Protein AF-A0A933I0S3-F1 (afdb_monomer)

Mean predicted aligned error: 10.17 Å

Secondary structure (DSSP, 8-state):
--HHHHHHHHHHHHHHHHHHHHHHHHHHTHHHHHHHHTT--TT-BHHHHHHHHGGGEEEEEEEEETTEEEEEEEE---TTSSSPPEEEE-TTT-BEEEEEEETTEEEE-

Sequence (109 aa):
MRTGLKAAGLALALVLTALLVYSNWGMRGVSDVLSRCEKLSLGMNRAQVLAVMGDSARVEKTAILKGQKVGYMVFEVPFTVDPAPQVTFDDATGEAQYIVCSERHRLRK

Foldseek 3Di:
DPVVVVVVVVVVVVVVVVVVVVVVVLQPCLVVQLVLLLPDDWFDAPVRNCVSNPPQFDDWDWDQDPNDTKIKTFGDHPPVAPPGWMFIADPVRRTTAWTDSHPVDIDHD

Radius of gyration: 20.31 Å; Cα contacts (8 Å, |Δi|>4): 159; chains: 1; bounding box: 57×23×56 Å

Nearest PDB structures (foldseek):
  8h3f-assembly1_I  TM=5.422E-01  e=2.848E+00  Homo sapiens
  8e29-assembly1_A  TM=4.935E-01  e=2.363E+00  Homo sapiens
  6in9-assembly2_B  TM=5.241E-01  e=4.989E+00  Pseudomonas aeruginosa PAO1
  6in9-assembly1_A  TM=5.451E-01  e=6.013E+00  Pseudomonas aeruginosa PAO1
  7k7h-assembly1_B  TM=5.029E-01  e=8.209E+00  Salmonella enterica subsp. enterica serovar Typhi str. CT18

pLDDT: mean 78.72, std 12.4, range [46.53, 94.5]

Solvent-accessible surface area (backbone atoms only — not comparable to full-atom values): 6145 Å² total; per-residue (Å²): 142,70,66,67,66,55,55,54,51,52,52,52,50,52,53,53,51,52,51,52,53,55,53,53,59,61,54,64,56,42,62,56,53,42,58,33,46,70,71,59,58,77,65,37,36,63,68,56,52,42,67,58,50,43,90,46,62,42,65,81,46,75,46,73,58,94,88,39,68,29,44,32,40,34,36,77,60,58,85,90,48,73,56,57,29,32,39,30,31,39,72,88,78,46,20,28,42,34,39,35,41,35,85,90,43,68,50,75,118

Structure (mmCIF, N/CA/C/O backbone):
data_AF-A0A933I0S3-F1
#
_entry.id   AF-A0A933I0S3-F1
#
loop_
_atom_site.group_PDB
_atom_site.id
_atom_site.type_symbol
_atom_site.label_atom_id
_atom_site.label_alt_id
_atom_site.label_comp_id
_atom_site.label_asym_id
_atom_site.label_entity_id
_atom_site.label_seq_id
_atom_site.pdbx_PDB_ins_code
_atom_site.Cartn_x
_atom_site.Cartn_y
_atom_site.Cartn_z
_atom_site.occupancy
_atom_site.B_iso_or_equiv
_atom_site.auth_seq_id
_atom_site.auth_comp_id
_atom_site.auth_asym_id
_atom_site.auth_atom_id
_atom_site.pdbx_PDB_model_num
ATOM 1 N N . MET A 1 1 ? 45.030 8.612 -35.745 1.00 48.50 1 MET A N 1
ATOM 2 C CA . MET A 1 1 ? 44.180 8.889 -34.559 1.00 48.50 1 MET A CA 1
ATOM 3 C C . MET A 1 1 ? 42.671 8.899 -34.895 1.00 48.50 1 MET A C 1
ATOM 5 O O . MET A 1 1 ? 41.989 9.864 -34.589 1.00 48.50 1 MET A O 1
ATOM 9 N N . ARG A 1 2 ? 42.105 7.854 -35.528 1.00 51.03 2 ARG A N 1
ATOM 10 C CA . ARG A 1 2 ? 40.657 7.798 -35.888 1.00 51.03 2 ARG A CA 1
ATOM 11 C C . ARG A 1 2 ? 39.890 6.615 -35.277 1.00 51.03 2 ARG A C 1
ATOM 13 O O .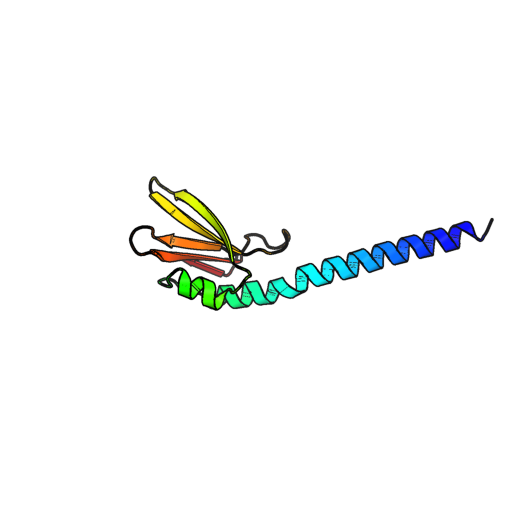 ARG A 1 2 ? 38.667 6.585 -35.337 1.00 51.03 2 ARG A O 1
ATOM 20 N N . THR A 1 3 ? 40.590 5.651 -34.686 1.00 51.75 3 THR A N 1
ATOM 21 C CA . THR A 1 3 ? 40.016 4.411 -34.137 1.00 51.75 3 THR A CA 1
ATOM 22 C C . THR A 1 3 ? 39.502 4.568 -32.702 1.00 51.75 3 THR A C 1
ATOM 24 O O . THR A 1 3 ? 38.459 4.010 -32.377 1.00 51.75 3 THR A O 1
ATOM 27 N N . GLY A 1 4 ? 40.148 5.397 -31.871 1.00 46.53 4 GLY A N 1
ATOM 28 C CA . GLY A 1 4 ? 39.728 5.631 -30.479 1.00 46.53 4 GLY A CA 1
ATOM 29 C C . GLY A 1 4 ? 38.376 6.342 -30.336 1.00 46.53 4 GLY A C 1
ATOM 30 O O . GLY A 1 4 ? 37.600 6.015 -29.443 1.00 46.53 4 GLY A O 1
ATOM 31 N N . LEU A 1 5 ? 38.042 7.247 -31.265 1.00 51.56 5 LEU A N 1
ATOM 32 C CA . LEU A 1 5 ? 36.775 7.990 -31.237 1.00 51.56 5 LEU A CA 1
ATOM 33 C C . LEU A 1 5 ? 35.558 7.089 -31.527 1.00 51.56 5 LEU A C 1
ATOM 35 O O . LEU A 1 5 ? 34.483 7.297 -30.975 1.00 51.56 5 LEU A O 1
ATOM 39 N N . LYS A 1 6 ? 35.735 6.055 -32.364 1.00 53.28 6 LYS A N 1
ATOM 40 C CA . LYS A 1 6 ? 34.672 5.092 -32.693 1.00 53.28 6 LYS A CA 1
ATOM 41 C C . LYS A 1 6 ? 34.406 4.114 -31.549 1.00 53.28 6 LYS A C 1
ATOM 43 O O . LYS A 1 6 ? 33.249 3.820 -31.275 1.00 53.28 6 LYS A O 1
ATOM 48 N N . ALA A 1 7 ? 35.454 3.650 -30.866 1.00 57.91 7 ALA A N 1
ATOM 49 C CA . ALA A 1 7 ? 35.326 2.741 -29.727 1.00 57.91 7 ALA A CA 1
ATOM 50 C C . ALA A 1 7 ? 34.661 3.420 -28.516 1.00 57.91 7 ALA A C 1
ATOM 52 O O . ALA A 1 7 ? 33.786 2.830 -27.887 1.00 57.91 7 ALA A O 1
ATOM 53 N N . ALA A 1 8 ? 35.009 4.683 -28.246 1.00 61.44 8 ALA A N 1
ATOM 54 C CA . ALA A 1 8 ? 34.380 5.470 -27.186 1.00 61.44 8 ALA A CA 1
ATOM 55 C C . ALA A 1 8 ? 32.883 5.717 -27.451 1.00 61.44 8 ALA A C 1
ATOM 57 O O . ALA A 1 8 ? 32.067 5.565 -26.545 1.00 61.44 8 ALA A O 1
ATOM 58 N N . GLY A 1 9 ? 32.504 6.023 -28.699 1.00 64.44 9 GLY A N 1
ATOM 59 C CA . GLY A 1 9 ? 31.096 6.191 -29.078 1.00 64.44 9 GLY A CA 1
ATOM 60 C C . GLY A 1 9 ? 30.273 4.904 -28.944 1.00 64.44 9 GLY A C 1
A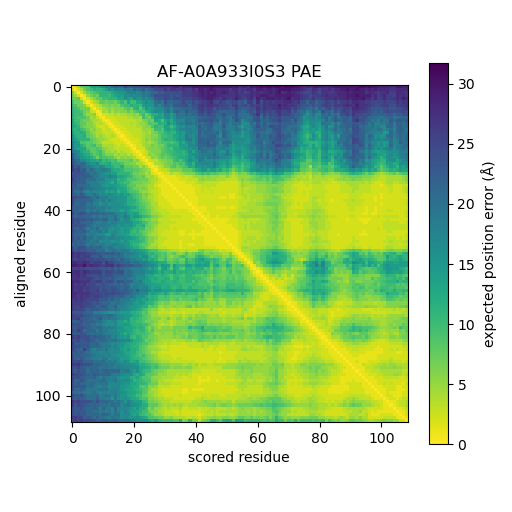TOM 61 O O . GLY A 1 9 ? 29.137 4.945 -28.479 1.00 64.44 9 GLY A O 1
ATOM 62 N N . LEU A 1 10 ? 30.859 3.754 -29.290 1.00 69.44 10 LEU A N 1
ATOM 63 C CA . LEU A 1 10 ? 30.195 2.448 -29.195 1.00 69.44 10 LEU A CA 1
ATOM 64 C C . LEU A 1 10 ? 30.000 1.999 -27.739 1.00 69.44 10 LEU A C 1
ATOM 66 O O . LEU A 1 10 ? 28.936 1.492 -27.389 1.00 69.44 10 LEU A O 1
ATOM 70 N N . ALA A 1 11 ? 30.993 2.238 -26.878 1.00 70.69 11 ALA A N 1
ATOM 71 C CA . ALA A 1 11 ? 30.888 1.960 -25.448 1.00 70.69 11 ALA A CA 1
ATOM 72 C C . ALA A 1 11 ? 29.826 2.843 -24.770 1.00 70.69 11 ALA A C 1
ATOM 74 O O . ALA A 1 11 ? 29.005 2.339 -24.004 1.00 70.69 11 ALA A O 1
ATOM 75 N N . LEU A 1 12 ? 29.784 4.140 -25.098 1.00 71.81 12 LEU A N 1
ATOM 76 C CA . LEU A 1 12 ? 28.781 5.061 -24.558 1.00 71.81 12 LEU A CA 1
ATOM 77 C C . LEU A 1 12 ? 27.358 4.674 -24.994 1.00 71.81 12 LEU A C 1
ATOM 79 O O . LEU A 1 12 ? 26.432 4.696 -24.184 1.00 71.81 12 LEU A O 1
ATOM 83 N N . ALA A 1 13 ? 27.190 4.265 -26.256 1.00 72.88 13 ALA A N 1
ATOM 84 C CA . ALA A 1 13 ? 25.909 3.793 -26.774 1.00 72.88 13 ALA A CA 1
ATOM 85 C C . ALA A 1 13 ? 25.431 2.527 -26.044 1.00 72.88 13 ALA A C 1
ATOM 87 O O . ALA A 1 13 ? 24.270 2.456 -25.645 1.00 72.88 13 ALA A O 1
ATOM 88 N N . LEU A 1 14 ? 26.315 1.554 -25.798 1.00 75.19 14 LEU A N 1
ATOM 89 C CA . LEU A 1 14 ? 25.967 0.334 -25.060 1.00 75.19 14 LEU A CA 1
ATOM 90 C C . LEU A 1 14 ? 25.534 0.628 -23.617 1.00 75.19 14 LEU A C 1
ATOM 92 O O . LEU A 1 14 ? 24.531 0.080 -23.163 1.00 75.19 14 LEU A O 1
ATOM 96 N N . VAL A 1 15 ? 26.229 1.533 -22.923 1.00 73.25 15 VAL A N 1
ATOM 97 C CA . VAL A 1 15 ? 25.870 1.947 -21.555 1.00 73.25 15 VAL A CA 1
ATOM 98 C C . VAL A 1 15 ? 24.507 2.644 -21.520 1.00 73.25 15 VAL A C 1
ATOM 100 O O . VAL A 1 15 ? 23.668 2.304 -20.686 1.00 73.25 15 VAL A O 1
ATOM 103 N N . LEU A 1 16 ? 24.240 3.565 -22.451 1.00 74.00 16 LEU A N 1
ATOM 104 C CA . LEU A 1 16 ? 22.939 4.236 -22.558 1.00 74.00 16 LEU A CA 1
ATOM 105 C C . LEU A 1 16 ? 21.807 3.250 -22.865 1.00 74.00 16 LEU A C 1
ATOM 107 O O . LEU A 1 16 ? 20.731 3.340 -22.278 1.00 74.00 16 LEU A O 1
ATOM 111 N N . THR A 1 17 ? 22.056 2.276 -23.740 1.00 70.56 17 THR A N 1
ATOM 112 C CA . THR A 1 17 ? 21.056 1.256 -24.085 1.00 70.56 17 THR A CA 1
ATOM 113 C C . THR A 1 17 ? 20.761 0.350 -22.887 1.00 70.56 17 THR A C 1
ATOM 115 O O . THR A 1 17 ? 19.599 0.073 -22.602 1.00 70.56 17 THR A O 1
ATOM 118 N N . ALA A 1 18 ? 21.787 -0.054 -22.130 1.00 68.69 18 ALA A N 1
ATOM 119 C CA . ALA A 1 18 ? 21.617 -0.833 -20.904 1.00 68.69 18 ALA A CA 1
ATOM 120 C C . ALA A 1 18 ? 20.830 -0.059 -19.827 1.00 68.69 18 ALA A C 1
ATOM 122 O O . ALA A 1 18 ? 19.922 -0.618 -19.214 1.00 68.69 18 ALA A O 1
ATOM 123 N N . LEU A 1 19 ? 21.111 1.237 -19.649 1.00 67.06 19 LEU A N 1
ATOM 124 C CA . LEU A 1 19 ? 20.361 2.121 -18.747 1.00 67.06 19 LEU A CA 1
ATOM 125 C C . LEU A 1 19 ? 18.892 2.269 -19.157 1.00 67.06 19 LEU A C 1
ATOM 127 O O . LEU A 1 19 ? 18.011 2.201 -18.300 1.00 67.06 19 LEU A O 1
ATOM 131 N N . LEU A 1 20 ? 18.611 2.431 -20.453 1.00 62.59 20 LEU A N 1
ATOM 132 C CA . LEU A 1 20 ? 17.243 2.502 -20.971 1.00 62.59 20 LEU A CA 1
ATOM 133 C C . LEU A 1 20 ? 16.481 1.196 -20.736 1.00 62.59 20 LEU A C 1
ATOM 135 O O . LEU A 1 20 ? 15.340 1.239 -20.284 1.00 62.59 20 LEU A O 1
ATOM 139 N N . VAL A 1 21 ? 17.106 0.040 -20.981 1.00 63.28 21 VAL A N 1
ATOM 140 C CA . VAL A 1 21 ? 16.490 -1.275 -20.737 1.00 63.28 21 VAL A CA 1
ATOM 141 C C . VAL A 1 21 ? 16.208 -1.481 -19.248 1.00 63.28 21 VAL A C 1
ATOM 143 O O . VAL A 1 21 ? 15.090 -1.855 -18.896 1.00 63.28 21 VAL A O 1
ATOM 146 N N . TYR A 1 22 ? 17.172 -1.173 -18.376 1.00 62.34 22 TYR A N 1
ATOM 147 C CA . TYR A 1 22 ? 17.012 -1.290 -16.925 1.00 62.34 22 TYR A CA 1
ATOM 148 C C . TYR A 1 22 ? 15.890 -0.382 -16.395 1.00 62.34 22 TYR A C 1
ATOM 150 O O . TYR A 1 22 ? 15.021 -0.824 -15.643 1.00 62.34 22 TYR A O 1
ATOM 158 N N . SER A 1 23 ? 15.844 0.867 -16.866 1.00 60.66 23 SER A N 1
ATOM 159 C CA . S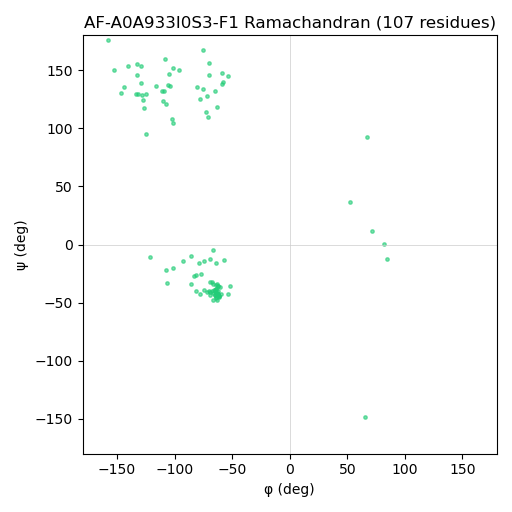ER A 1 23 ? 14.814 1.838 -16.475 1.00 60.66 23 SER A CA 1
ATOM 160 C C . SER A 1 23 ? 13.418 1.420 -16.951 1.00 60.66 23 SER A C 1
ATOM 162 O O . SER A 1 23 ? 12.444 1.544 -16.210 1.00 60.66 23 SER A O 1
ATOM 164 N N . ASN A 1 24 ? 13.309 0.860 -18.162 1.00 61.47 24 ASN A N 1
ATOM 165 C CA . ASN A 1 24 ? 12.027 0.395 -18.698 1.00 61.47 24 ASN A CA 1
ATOM 166 C C . ASN A 1 24 ? 11.471 -0.810 -17.928 1.00 61.47 24 ASN A C 1
ATOM 168 O O . ASN A 1 24 ? 10.257 -0.972 -17.827 1.00 61.47 24 ASN A O 1
ATOM 172 N N . TRP A 1 25 ? 12.339 -1.671 -17.393 1.00 60.97 25 TRP A N 1
ATOM 173 C CA . TRP A 1 25 ? 11.907 -2.836 -16.620 1.00 60.97 25 TRP A CA 1
ATOM 174 C C . TRP A 1 25 ? 11.359 -2.436 -15.249 1.00 60.97 25 TRP A C 1
ATOM 176 O O . TRP A 1 25 ? 10.304 -2.933 -14.864 1.00 60.97 25 TRP A O 1
ATOM 186 N N . GLY A 1 26 ? 12.000 -1.481 -14.565 1.00 60.97 26 GLY A N 1
ATOM 187 C CA . GLY A 1 26 ? 11.498 -0.949 -13.292 1.00 60.97 26 GLY A CA 1
ATOM 188 C C . GLY A 1 26 ? 10.142 -0.244 -13.419 1.00 60.97 26 GLY A C 1
ATOM 189 O O . GLY A 1 26 ? 9.309 -0.345 -12.525 1.00 60.97 26 GLY A O 1
ATOM 190 N N . MET A 1 27 ? 9.886 0.418 -14.553 1.00 64.81 27 MET A N 1
ATOM 191 C CA . MET A 1 27 ? 8.642 1.164 -14.794 1.00 64.81 27 MET A CA 1
ATOM 192 C C . MET A 1 27 ? 7.459 0.291 -15.241 1.00 64.81 27 MET A C 1
ATOM 194 O O . MET A 1 27 ? 6.311 0.659 -14.999 1.00 64.81 27 MET A O 1
ATOM 198 N N . ARG A 1 28 ? 7.700 -0.869 -15.870 1.00 65.88 28 ARG A N 1
ATOM 199 C CA . AR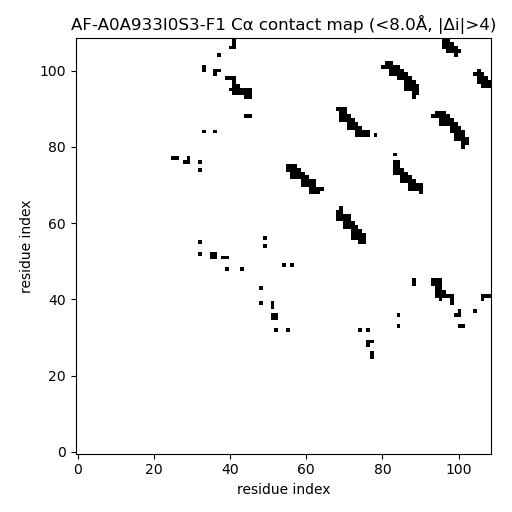G A 1 28 ? 6.623 -1.730 -16.402 1.00 65.88 28 ARG A CA 1
ATOM 200 C C . ARG A 1 28 ? 5.677 -2.268 -15.327 1.00 65.88 28 ARG A C 1
ATOM 202 O O . ARG A 1 28 ? 4.486 -2.359 -15.586 1.00 65.88 28 ARG A O 1
ATOM 209 N N . GLY A 1 29 ? 6.179 -2.578 -14.131 1.00 73.44 29 GLY A N 1
ATOM 210 C CA . GLY A 1 29 ? 5.348 -3.090 -13.032 1.00 73.44 29 GLY A CA 1
ATOM 211 C C . GLY A 1 29 ? 4.540 -2.016 -12.296 1.00 73.44 29 GLY A C 1
ATOM 212 O O . GLY A 1 29 ? 3.592 -2.339 -11.587 1.00 73.44 29 GLY A O 1
ATOM 213 N N . VAL A 1 30 ? 4.879 -0.735 -12.466 1.00 80.44 30 VAL A N 1
ATOM 214 C CA . VAL A 1 30 ? 4.292 0.363 -11.679 1.00 80.44 30 VAL A CA 1
ATOM 215 C C . VAL A 1 30 ? 2.815 0.546 -11.975 1.00 80.44 30 VAL A C 1
ATOM 217 O O . VAL A 1 30 ? 2.010 0.635 -11.052 1.00 80.44 30 VAL A O 1
ATOM 220 N N . SER A 1 31 ? 2.449 0.580 -13.258 1.00 82.88 31 SER A N 1
ATOM 221 C CA . SER A 1 31 ? 1.054 0.766 -13.665 1.00 82.88 31 SER A CA 1
ATOM 222 C C . SER A 1 31 ? 0.156 -0.350 -13.128 1.00 82.88 31 SER A C 1
ATOM 224 O O . SER A 1 31 ? -0.974 -0.081 -12.726 1.00 82.88 31 SER A O 1
ATOM 226 N N . ASP A 1 32 ? 0.663 -1.584 -13.075 1.00 86.56 32 ASP A N 1
ATOM 227 C CA . ASP A 1 32 ? -0.072 -2.725 -12.531 1.00 86.56 32 ASP A CA 1
ATOM 228 C C . ASP A 1 32 ? -0.246 -2.613 -11.015 1.00 86.56 32 ASP A C 1
ATOM 230 O O . ASP A 1 32 ? -1.343 -2.848 -10.509 1.00 86.56 32 ASP A O 1
ATOM 234 N N . VAL A 1 33 ? 0.801 -2.214 -10.282 1.00 87.19 33 VAL A N 1
ATOM 235 C CA . VAL A 1 33 ? 0.725 -1.995 -8.827 1.00 87.19 33 VAL A CA 1
ATOM 236 C C . VAL A 1 33 ? -0.273 -0.886 -8.496 1.00 87.19 33 VAL A C 1
ATOM 238 O O . VAL A 1 33 ? -1.119 -1.069 -7.621 1.00 87.19 33 VAL A O 1
ATOM 241 N N . LEU A 1 34 ? -0.229 0.237 -9.219 1.00 88.12 34 LEU A N 1
ATOM 242 C CA . LEU A 1 34 ? -1.169 1.345 -9.034 1.00 88.12 34 LEU A CA 1
ATOM 243 C C . LEU A 1 34 ? -2.606 0.926 -9.357 1.00 88.12 34 LEU A C 1
ATOM 245 O O . LEU A 1 34 ? -3.498 1.135 -8.539 1.00 88.12 34 LEU A O 1
ATOM 249 N N . SER A 1 35 ? -2.824 0.255 -10.491 1.00 89.88 35 SER A N 1
ATOM 250 C CA . SER A 1 35 ? -4.153 -0.225 -10.886 1.00 89.8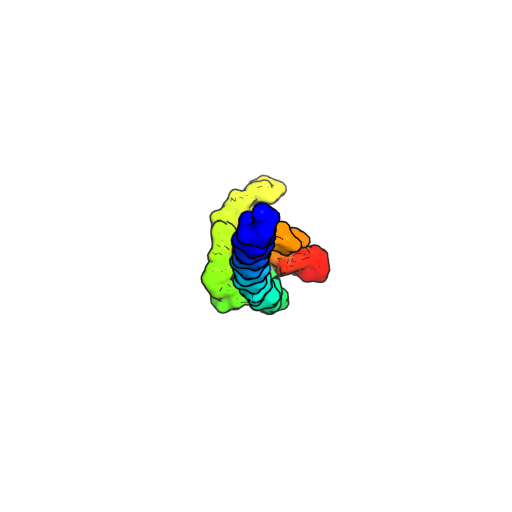8 35 SER A CA 1
ATOM 251 C C . SER A 1 35 ? -4.728 -1.249 -9.902 1.00 89.88 35 SER A C 1
ATOM 253 O O . SER A 1 35 ? -5.932 -1.264 -9.655 1.00 89.88 35 SER A O 1
ATOM 255 N N . ARG A 1 36 ? -3.892 -2.113 -9.310 1.00 90.94 36 ARG A N 1
ATOM 256 C CA . ARG A 1 36 ? -4.319 -3.022 -8.234 1.00 90.94 36 ARG A CA 1
ATOM 257 C C . ARG A 1 36 ? -4.644 -2.262 -6.954 1.00 90.94 36 ARG A C 1
ATOM 259 O O . ARG A 1 36 ? -5.656 -2.565 -6.331 1.00 90.94 36 ARG A O 1
ATOM 266 N N . CYS A 1 37 ? -3.842 -1.261 -6.597 1.00 91.12 37 CYS A N 1
ATOM 267 C CA . CYS A 1 37 ? -4.094 -0.436 -5.419 1.00 91.12 37 CYS A CA 1
ATOM 268 C C . CYS A 1 37 ? -5.447 0.279 -5.515 1.00 91.12 37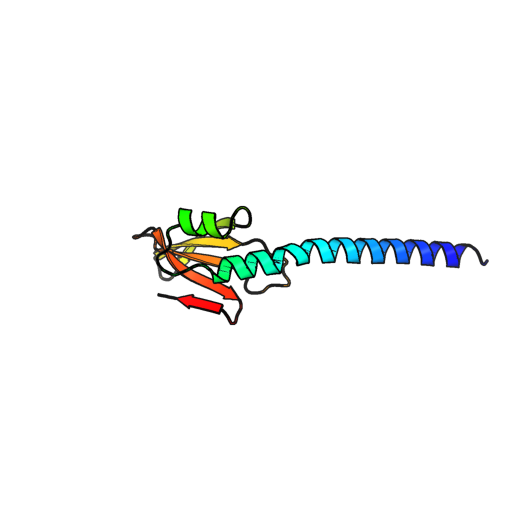 CYS A C 1
ATOM 270 O O . CYS A 1 37 ? -6.213 0.263 -4.557 1.00 91.12 37 CYS A O 1
ATOM 272 N N . GLU A 1 38 ? -5.791 0.826 -6.682 1.00 92.44 38 GLU A N 1
ATOM 273 C CA . GLU A 1 38 ? -7.077 1.502 -6.916 1.00 92.44 38 GLU A CA 1
ATOM 274 C C . GLU A 1 38 ? -8.300 0.573 -6.794 1.00 92.44 38 GLU A C 1
ATOM 276 O O . GLU A 1 38 ? -9.425 1.051 -6.661 1.00 92.44 38 GLU A O 1
ATOM 281 N N . LYS A 1 39 ? -8.107 -0.755 -6.814 1.00 93.12 39 LYS A N 1
ATOM 282 C CA . LYS A 1 39 ? -9.172 -1.748 -6.570 1.00 93.12 39 LYS A CA 1
ATOM 283 C C . LYS A 1 39 ? -9.382 -2.051 -5.088 1.00 93.12 39 LYS A C 1
ATOM 285 O O . LYS A 1 39 ? -10.327 -2.761 -4.743 1.00 93.12 39 LYS A O 1
ATOM 290 N N . LEU A 1 40 ? -8.496 -1.577 -4.215 1.00 93.06 40 LEU A N 1
ATOM 291 C CA . LEU A 1 40 ? -8.646 -1.750 -2.778 1.00 93.06 40 LEU A CA 1
ATOM 292 C C . LEU A 1 40 ? -9.799 -0.894 -2.254 1.00 93.06 40 LEU A C 1
ATOM 294 O O . LEU A 1 40 ? -10.196 0.110 -2.841 1.00 93.06 40 LEU A O 1
ATOM 298 N N . SER A 1 41 ? -10.359 -1.292 -1.119 1.00 94.50 41 SER A N 1
ATOM 299 C CA . SER A 1 41 ? -11.438 -0.555 -0.466 1.00 94.50 41 SER A CA 1
ATOM 300 C C . SER A 1 41 ? -11.256 -0.556 1.044 1.00 94.50 41 SER A C 1
ATOM 302 O O . SER A 1 41 ? -10.647 -1.463 1.617 1.00 94.50 41 SER A O 1
ATOM 304 N N . LEU A 1 42 ? -11.792 0.476 1.693 1.00 93.56 42 LEU A N 1
ATOM 305 C CA . LEU A 1 42 ? -11.851 0.543 3.152 1.00 93.56 42 LEU A CA 1
ATOM 306 C C . LEU A 1 42 ? -12.629 -0.661 3.700 1.00 93.56 42 LEU A C 1
ATOM 308 O O . LEU A 1 42 ? -13.547 -1.157 3.049 1.00 93.56 42 LEU A O 1
ATOM 312 N N . GLY A 1 43 ? -12.262 -1.134 4.889 1.00 92.56 43 GLY A N 1
ATOM 313 C CA . GLY A 1 43 ? -12.868 -2.328 5.489 1.00 92.56 43 GLY A CA 1
ATOM 314 C C . GLY A 1 43 ? -12.243 -3.652 5.033 1.00 92.56 43 GLY A C 1
ATOM 315 O O . GLY A 1 43 ? -12.487 -4.680 5.654 1.00 92.56 43 GLY A O 1
ATOM 316 N N . MET A 1 44 ? -11.405 -3.659 3.987 1.00 94.38 44 MET A N 1
ATOM 317 C CA . MET A 1 44 ? -10.698 -4.878 3.588 1.00 94.38 44 MET A CA 1
A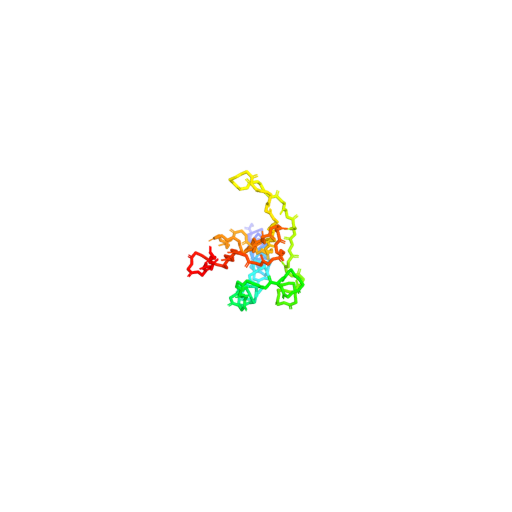TOM 318 C C . MET A 1 44 ? -9.713 -5.317 4.671 1.00 94.38 44 MET A C 1
ATOM 320 O O . MET A 1 44 ? -8.901 -4.522 5.142 1.00 94.38 44 MET A O 1
ATOM 324 N N . ASN A 1 45 ? -9.729 -6.595 5.031 1.00 92.19 45 ASN A N 1
ATOM 325 C CA . ASN A 1 45 ? -8.718 -7.151 5.922 1.00 92.19 45 ASN A CA 1
ATOM 326 C C . ASN A 1 45 ? -7.387 -7.362 5.183 1.00 92.19 45 ASN A C 1
ATOM 328 O O . ASN A 1 45 ? -7.299 -7.335 3.952 1.00 92.19 45 ASN A O 1
ATOM 332 N N . ARG A 1 46 ? -6.324 -7.618 5.943 1.00 88.44 46 ARG A N 1
ATOM 333 C CA . ARG A 1 46 ? -4.979 -7.824 5.395 1.00 88.44 46 ARG A CA 1
ATOM 334 C C . ARG A 1 46 ? -4.904 -8.904 4.313 1.00 88.44 46 ARG A C 1
ATOM 336 O O . ARG A 1 46 ? -4.237 -8.695 3.305 1.00 88.44 46 ARG A O 1
ATOM 343 N N . ALA A 1 47 ? -5.581 -10.037 4.498 1.00 89.50 47 ALA A N 1
ATOM 344 C CA . ALA A 1 47 ? -5.555 -11.132 3.529 1.00 89.50 47 ALA A CA 1
ATOM 345 C C . ALA A 1 47 ? -6.195 -10.723 2.193 1.00 89.50 47 ALA A C 1
ATOM 347 O O . ALA A 1 47 ? -5.665 -11.047 1.134 1.00 89.50 47 ALA A O 1
ATOM 348 N N . GLN A 1 48 ? -7.285 -9.954 2.233 1.00 93.31 48 GLN A N 1
ATOM 349 C CA . GLN A 1 48 ? -7.926 -9.401 1.038 1.00 93.31 48 GLN A CA 1
ATOM 350 C C . GLN A 1 48 ? -7.018 -8.396 0.323 1.00 93.31 48 GLN A C 1
ATOM 352 O O . GLN A 1 48 ? -6.868 -8.469 -0.894 1.00 93.31 48 GLN A O 1
ATOM 357 N N . VAL A 1 49 ? -6.359 -7.501 1.068 1.00 91.56 49 VAL A N 1
ATOM 358 C CA . VAL A 1 49 ? -5.408 -6.544 0.481 1.00 91.56 49 VAL A CA 1
ATOM 359 C C . VAL A 1 49 ? -4.247 -7.277 -0.197 1.00 91.56 49 VAL A C 1
ATOM 361 O O . VAL A 1 49 ? -3.888 -6.946 -1.326 1.00 91.56 49 VAL A O 1
ATOM 364 N N . LEU A 1 50 ? -3.692 -8.306 0.449 1.00 89.62 50 LEU A N 1
ATOM 365 C CA . LEU A 1 50 ? -2.636 -9.140 -0.132 1.00 89.62 50 LEU A CA 1
ATOM 366 C C . LEU A 1 50 ? -3.114 -9.906 -1.370 1.00 89.62 50 LEU A C 1
ATOM 368 O O . LEU A 1 50 ? -2.371 -9.995 -2.341 1.00 89.62 50 LEU A O 1
ATOM 372 N N . ALA A 1 51 ? -4.351 -10.406 -1.384 1.00 91.06 51 ALA A N 1
ATOM 373 C CA . ALA A 1 51 ? -4.910 -11.092 -2.548 1.00 91.06 51 ALA A CA 1
ATOM 374 C C . ALA A 1 51 ? -5.045 -10.168 -3.772 1.00 91.06 51 ALA A C 1
ATOM 376 O O . ALA A 1 51 ? -4.841 -10.609 -4.901 1.00 91.06 51 ALA A O 1
ATOM 377 N N . VAL A 1 52 ? -5.360 -8.885 -3.562 1.00 91.12 52 VAL A N 1
ATOM 378 C CA . VAL A 1 52 ? -5.467 -7.892 -4.646 1.00 91.12 52 VAL A CA 1
ATOM 379 C C . VAL A 1 52 ? -4.090 -7.424 -5.116 1.00 91.12 52 VAL A C 1
ATOM 381 O O . VAL A 1 52 ? -3.852 -7.296 -6.318 1.00 91.12 52 VAL A O 1
ATOM 384 N N . MET A 1 53 ? -3.177 -7.165 -4.181 1.00 88.06 53 MET A N 1
ATOM 385 C CA . MET A 1 53 ? -1.866 -6.587 -4.490 1.00 88.06 53 MET A CA 1
ATOM 386 C C . MET A 1 53 ? -0.846 -7.637 -4.945 1.00 88.06 53 MET A C 1
ATOM 388 O O . MET A 1 53 ? 0.032 -7.331 -5.755 1.00 88.06 53 MET A O 1
ATOM 392 N N . GLY A 1 54 ? -0.997 -8.887 -4.506 1.00 83.25 54 GLY A N 1
ATOM 393 C CA . GLY A 1 54 ? -0.067 -9.981 -4.768 1.00 83.25 54 GLY A CA 1
ATOM 394 C C . GLY A 1 54 ? 1.301 -9.749 -4.121 1.00 83.25 54 GLY A C 1
ATOM 395 O O . GLY A 1 54 ? 1.419 -9.080 -3.093 1.00 83.25 54 GLY A O 1
ATOM 396 N N . ASP A 1 55 ? 2.351 -10.252 -4.770 1.00 72.69 55 ASP A N 1
ATOM 397 C CA . ASP A 1 55 ? 3.740 -10.213 -4.277 1.00 72.69 55 ASP A CA 1
ATOM 398 C C . ASP A 1 55 ? 4.353 -8.800 -4.198 1.00 72.69 55 ASP A C 1
ATOM 4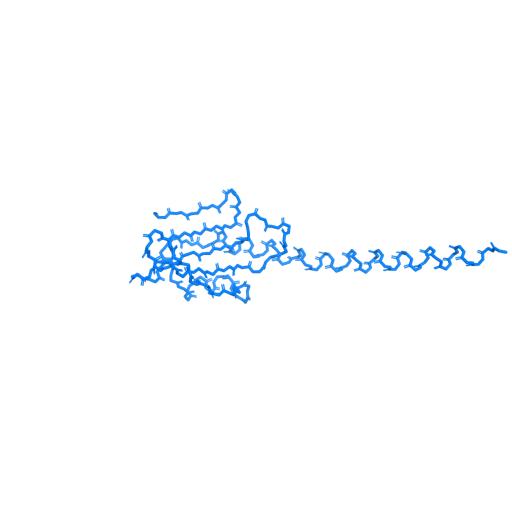00 O O . ASP A 1 55 ? 5.477 -8.619 -3.725 1.00 72.69 55 ASP A O 1
ATOM 404 N N . SER A 1 56 ? 3.628 -7.781 -4.669 1.00 68.06 56 SER A N 1
ATOM 405 C CA . SER A 1 56 ? 4.036 -6.374 -4.607 1.00 68.06 56 SER A CA 1
ATOM 406 C C . SER A 1 56 ? 3.919 -5.777 -3.202 1.00 68.06 56 SER A C 1
ATOM 408 O O . SER A 1 56 ? 4.459 -4.698 -2.950 1.00 68.06 56 SER A O 1
ATOM 410 N N . ALA A 1 57 ? 3.213 -6.450 -2.287 1.00 66.81 57 ALA A N 1
ATOM 411 C CA . ALA A 1 57 ? 3.129 -6.061 -0.885 1.00 66.81 57 ALA A CA 1
ATOM 412 C C . ALA A 1 57 ? 4.469 -6.312 -0.195 1.00 66.81 57 ALA A C 1
ATOM 414 O O . ALA A 1 57 ? 4.868 -7.457 0.020 1.00 66.81 57 ALA A O 1
ATOM 415 N N . ARG A 1 58 ? 5.181 -5.241 0.156 1.00 66.44 58 ARG A N 1
ATOM 416 C CA . ARG A 1 58 ? 6.505 -5.336 0.770 1.00 66.44 58 ARG A CA 1
ATOM 417 C C . ARG A 1 58 ? 6.543 -4.479 2.021 1.00 66.44 58 ARG A C 1
ATOM 419 O O . ARG A 1 58 ? 6.108 -3.342 2.024 1.00 66.44 58 ARG A O 1
ATOM 426 N N . VAL A 1 59 ? 7.163 -4.996 3.076 1.00 63.09 59 VAL A N 1
ATOM 427 C CA . VAL A 1 59 ? 7.425 -4.234 4.302 1.00 63.09 59 VAL A CA 1
ATOM 428 C C . VAL A 1 59 ? 6.135 -3.880 5.051 1.00 63.09 59 VAL A C 1
ATOM 430 O O . VAL A 1 59 ? 5.505 -2.841 4.863 1.00 63.09 59 VAL A O 1
ATOM 433 N N . GLU A 1 60 ? 5.781 -4.767 5.973 1.00 69.75 60 GLU A N 1
ATOM 434 C CA . GLU A 1 60 ? 4.886 -4.439 7.069 1.00 69.75 60 GLU A CA 1
ATOM 435 C C . GLU A 1 60 ? 5.670 -3.670 8.132 1.00 69.75 60 GLU A C 1
ATOM 437 O O . GLU A 1 60 ? 6.702 -4.129 8.625 1.00 69.75 60 GLU A O 1
ATOM 442 N N . LYS A 1 61 ? 5.182 -2.490 8.492 1.00 70.62 61 LYS A N 1
ATOM 443 C CA . LYS A 1 61 ? 5.737 -1.695 9.582 1.00 70.62 61 LYS A CA 1
ATOM 444 C C . LYS A 1 61 ? 4.622 -1.287 10.523 1.00 70.62 61 LYS A C 1
ATOM 446 O O . LYS A 1 61 ? 3.465 -1.148 10.138 1.00 70.62 61 LYS A O 1
ATOM 451 N N . THR A 1 62 ? 4.993 -1.060 11.772 1.00 75.50 62 THR A N 1
ATOM 452 C CA . THR A 1 62 ? 4.093 -0.510 12.781 1.00 75.50 62 THR A CA 1
ATOM 453 C C . THR A 1 62 ? 4.539 0.909 13.100 1.00 75.50 62 THR A C 1
ATOM 455 O O . THR A 1 62 ? 5.696 1.108 13.468 1.00 75.50 62 THR A O 1
ATOM 458 N N . ALA A 1 63 ? 3.656 1.892 12.949 1.00 72.94 63 ALA A N 1
ATOM 459 C CA . ALA A 1 63 ? 3.884 3.268 13.395 1.00 72.94 63 ALA A CA 1
ATOM 460 C C . ALA A 1 63 ? 3.009 3.572 14.610 1.00 72.94 63 ALA A C 1
ATOM 462 O O . ALA A 1 63 ? 2.010 2.900 14.842 1.00 72.94 63 ALA A O 1
ATOM 463 N N . ILE A 1 64 ? 3.376 4.596 15.378 1.00 75.19 64 ILE A N 1
ATOM 464 C CA . ILE A 1 64 ? 2.504 5.152 16.412 1.00 75.19 64 ILE A CA 1
ATOM 465 C C . ILE A 1 64 ? 1.911 6.444 15.851 1.00 75.19 64 ILE A C 1
ATOM 467 O O . ILE A 1 64 ? 2.616 7.441 15.707 1.00 75.19 64 ILE A O 1
ATOM 471 N N . LEU A 1 65 ? 0.622 6.429 15.519 1.00 70.62 65 LEU A N 1
ATOM 472 C CA . LEU A 1 65 ? -0.124 7.613 15.099 1.00 70.62 65 LEU A CA 1
ATOM 473 C C . LEU A 1 65 ? -1.066 8.022 16.228 1.00 70.62 65 LEU A C 1
ATOM 475 O O . LEU A 1 65 ? -1.917 7.244 16.643 1.00 70.62 65 LEU A O 1
ATOM 479 N N . LYS A 1 66 ? -0.913 9.252 16.736 1.00 75.56 66 LYS A N 1
ATOM 480 C CA . LYS A 1 66 ? -1.754 9.806 17.818 1.00 75.56 66 LYS A CA 1
ATOM 481 C C . LYS A 1 66 ? -1.852 8.897 19.061 1.00 75.56 66 LYS A C 1
ATOM 483 O O . LYS A 1 66 ? -2.904 8.800 19.681 1.00 75.56 66 LYS A O 1
ATOM 488 N N . GLY A 1 67 ? -0.756 8.223 19.414 1.00 75.75 67 GLY A N 1
ATOM 489 C CA . GLY A 1 67 ? -0.700 7.310 20.563 1.00 75.75 67 GLY A CA 1
ATOM 490 C C . GLY A 1 67 ? -1.253 5.904 20.303 1.00 75.75 67 GLY A C 1
ATOM 491 O O . GLY A 1 67 ? -1.198 5.073 21.202 1.00 75.75 67 GLY A O 1
ATOM 492 N N . GLN A 1 68 ? -1.731 5.611 19.092 1.00 74.25 68 GLN A N 1
ATOM 493 C CA . GLN A 1 68 ? -2.189 4.280 18.695 1.00 74.25 68 GLN A CA 1
ATOM 494 C C . GLN A 1 68 ? -1.174 3.610 17.773 1.00 74.25 68 GLN A C 1
ATOM 496 O O . GLN A 1 68 ? -0.634 4.242 16.861 1.00 74.25 68 GLN A O 1
ATOM 501 N N . LYS A 1 69 ? -0.916 2.320 18.007 1.00 71.12 69 LYS A N 1
ATOM 502 C CA . LYS A 1 69 ? -0.120 1.497 17.099 1.00 71.12 69 LYS A CA 1
ATOM 503 C C . LYS A 1 69 ? -0.956 1.233 15.849 1.00 71.12 69 LYS A C 1
ATOM 505 O O . LYS A 1 69 ? -2.092 0.799 15.949 1.00 71.12 69 LYS A O 1
ATOM 510 N N . VAL A 1 70 ? -0.398 1.516 14.682 1.00 76.44 70 VAL A N 1
ATOM 511 C CA . VAL A 1 70 ? -1.032 1.264 13.389 1.00 76.44 70 VAL A CA 1
ATOM 512 C C . VAL A 1 70 ? -0.112 0.407 12.539 1.00 76.44 70 VAL A C 1
ATOM 514 O O . VAL A 1 70 ? 1.076 0.708 12.388 1.00 76.44 70 VAL A O 1
ATOM 517 N N . GLY A 1 71 ? -0.649 -0.676 11.988 1.00 82.44 71 GLY A N 1
ATOM 518 C CA . GLY A 1 71 ? 0.041 -1.464 10.974 1.00 82.44 71 GLY A CA 1
ATOM 519 C C . GLY A 1 71 ? -0.103 -0.792 9.615 1.00 82.44 71 GLY A C 1
ATOM 520 O O . GLY A 1 71 ? -1.197 -0.364 9.254 1.00 82.44 71 GLY A O 1
ATOM 521 N N . TYR A 1 72 ? 0.973 -0.698 8.844 1.00 84.94 72 TYR A N 1
ATOM 522 C CA . TYR A 1 72 ? 0.897 -0.295 7.447 1.00 84.94 72 TYR A CA 1
ATOM 523 C C . TYR A 1 72 ? 1.713 -1.224 6.556 1.00 84.94 72 TYR A C 1
ATOM 525 O O . TYR A 1 72 ? 2.759 -1.738 6.955 1.00 84.94 72 TYR A O 1
ATOM 533 N N . MET A 1 73 ? 1.209 -1.431 5.345 1.00 88.31 73 MET A N 1
ATOM 534 C CA . MET A 1 73 ? 1.909 -2.090 4.250 1.00 88.31 73 MET A CA 1
ATOM 535 C C . MET A 1 73 ? 2.247 -1.040 3.205 1.00 88.31 73 MET A C 1
ATOM 537 O O . MET A 1 73 ? 1.379 -0.253 2.827 1.00 88.31 73 MET A 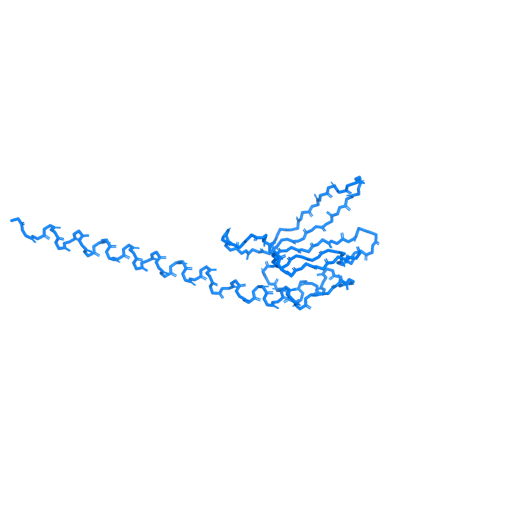O 1
ATOM 541 N N . VAL A 1 74 ? 3.494 -1.036 2.750 1.00 87.31 74 VAL A N 1
ATOM 542 C CA . VAL A 1 74 ? 3.933 -0.236 1.604 1.00 87.31 74 VAL A CA 1
ATOM 543 C C . VAL A 1 74 ? 4.020 -1.166 0.391 1.00 87.31 74 VAL A C 1
ATOM 545 O O . VAL A 1 74 ? 4.200 -2.373 0.526 1.00 87.31 74 VAL A O 1
ATOM 548 N N . PHE A 1 75 ? 3.838 -0.649 -0.813 1.00 85.69 75 PHE A N 1
ATOM 549 C CA . PHE A 1 75 ? 4.018 -1.437 -2.029 1.00 85.69 75 PHE A CA 1
ATOM 550 C C . PHE A 1 75 ? 5.248 -0.936 -2.765 1.00 85.69 75 PHE A C 1
ATOM 552 O O . PHE A 1 75 ? 5.453 0.269 -2.912 1.00 85.69 75 PHE A O 1
ATOM 559 N N . GLU A 1 76 ? 6.102 -1.871 -3.175 1.00 78.69 76 GLU A N 1
ATOM 560 C CA . GLU A 1 76 ? 7.386 -1.533 -3.778 1.00 78.69 76 GLU A CA 1
ATOM 561 C C . GLU A 1 76 ? 7.168 -0.979 -5.187 1.00 78.69 76 GLU A C 1
ATOM 563 O O . GLU A 1 76 ? 6.715 -1.672 -6.098 1.00 78.69 76 GLU A O 1
ATOM 568 N N . VAL A 1 77 ? 7.489 0.299 -5.345 1.00 79.75 77 VAL A N 1
ATOM 569 C CA . VAL A 1 77 ? 7.483 1.029 -6.610 1.00 79.75 77 VAL A CA 1
ATOM 570 C C . VAL A 1 77 ? 8.800 1.805 -6.725 1.00 79.75 77 VAL A C 1
ATOM 572 O O . VAL A 1 77 ? 9.417 2.115 -5.701 1.00 79.75 77 VAL A O 1
ATOM 575 N N . PRO A 1 78 ? 9.270 2.130 -7.941 1.00 75.19 78 PRO A N 1
ATOM 576 C CA . PRO A 1 78 ? 10.399 3.030 -8.129 1.00 75.19 78 PRO A CA 1
ATOM 577 C C . PRO A 1 78 ? 10.169 4.357 -7.398 1.00 75.19 78 PRO A C 1
ATOM 579 O O . PRO A 1 78 ? 9.053 4.872 -7.377 1.00 75.19 78 PRO A O 1
ATOM 582 N N . PHE A 1 79 ? 11.244 4.948 -6.868 1.00 71.75 79 PHE A N 1
ATOM 583 C CA . PHE A 1 79 ? 11.223 6.204 -6.098 1.00 71.75 79 PHE A CA 1
ATOM 584 C C . PHE A 1 79 ? 10.613 7.405 -6.845 1.00 71.75 79 PHE A C 1
ATOM 586 O O . PHE A 1 79 ? 10.333 8.432 -6.239 1.00 71.75 79 PHE A O 1
ATOM 593 N N . THR A 1 80 ? 10.425 7.297 -8.162 1.00 71.25 80 THR A N 1
ATOM 594 C CA . THR A 1 80 ? 9.727 8.288 -8.989 1.00 71.25 80 THR A CA 1
ATOM 595 C C . THR A 1 80 ? 8.222 8.351 -8.712 1.00 71.25 80 THR A C 1
ATOM 597 O O . THR A 1 80 ? 7.562 9.265 -9.198 1.00 71.25 80 THR A O 1
ATOM 600 N N . VAL A 1 81 ? 7.665 7.379 -7.983 1.00 75.50 81 VAL A N 1
ATOM 601 C CA . VAL A 1 81 ? 6.267 7.348 -7.542 1.00 75.50 81 VAL A CA 1
ATOM 602 C C . VAL A 1 81 ? 6.209 7.780 -6.079 1.00 75.50 81 VAL A C 1
ATOM 604 O O . VAL A 1 81 ? 6.562 7.013 -5.185 1.00 75.50 81 VAL A O 1
ATOM 607 N N . ASP A 1 82 ? 5.759 9.013 -5.854 1.00 77.00 82 ASP A N 1
ATOM 608 C CA . ASP A 1 82 ? 5.590 9.615 -4.531 1.00 77.00 82 ASP A CA 1
ATOM 609 C C . ASP A 1 82 ? 4.156 10.173 -4.404 1.00 77.00 82 ASP A C 1
ATOM 611 O O . ASP A 1 82 ? 3.728 10.938 -5.278 1.00 77.00 82 ASP A O 1
ATOM 615 N N . PRO A 1 83 ? 3.373 9.772 -3.384 1.00 80.38 83 PRO A N 1
ATOM 616 C CA . PRO A 1 83 ? 3.691 8.775 -2.366 1.00 80.38 83 PRO A CA 1
ATOM 617 C C . PRO A 1 83 ? 3.736 7.364 -2.949 1.00 80.38 83 PRO A C 1
ATOM 619 O O . PRO A 1 83 ? 2.946 7.012 -3.829 1.00 80.38 83 PRO A O 1
ATOM 622 N N . ALA A 1 84 ? 4.630 6.535 -2.408 1.00 86.81 84 ALA A N 1
ATOM 623 C CA . ALA A 1 84 ? 4.575 5.101 -2.654 1.00 86.81 84 ALA A CA 1
ATOM 624 C C . ALA A 1 84 ? 3.205 4.567 -2.198 1.00 86.81 84 ALA A C 1
ATOM 626 O O . ALA A 1 84 ? 2.714 4.990 -1.142 1.00 86.81 84 ALA A O 1
ATOM 627 N N . PRO A 1 85 ? 2.576 3.643 -2.947 1.00 88.88 85 PRO A N 1
ATOM 628 C CA . PRO A 1 85 ? 1.293 3.112 -2.542 1.00 88.88 85 PRO A CA 1
ATOM 629 C C . PRO A 1 85 ? 1.402 2.467 -1.162 1.00 88.88 85 PRO A C 1
ATOM 631 O O . PRO A 1 85 ? 2.371 1.766 -0.863 1.00 88.88 85 PRO A O 1
ATOM 634 N N . GLN A 1 86 ? 0.410 2.697 -0.313 1.00 91.94 86 GLN A N 1
ATOM 635 C CA . GLN A 1 86 ? 0.401 2.194 1.052 1.00 91.94 86 GLN A CA 1
ATOM 636 C C . GLN A 1 86 ? -1.017 2.000 1.582 1.00 91.94 86 GLN A C 1
ATOM 638 O O . GLN A 1 86 ? -1.945 2.726 1.227 1.00 91.94 86 GLN A O 1
ATOM 643 N N . VAL A 1 87 ? -1.168 1.038 2.487 1.00 92.00 87 VAL A N 1
ATOM 644 C CA . VAL A 1 87 ? -2.418 0.748 3.195 1.00 92.00 87 VAL A CA 1
ATOM 645 C C . VAL A 1 87 ? -2.133 0.718 4.688 1.00 92.00 87 VAL A C 1
ATOM 647 O O . VAL A 1 87 ? -1.223 0.020 5.127 1.00 92.00 87 VAL A O 1
ATOM 650 N N . THR A 1 88 ? -2.911 1.455 5.472 1.00 91.94 88 THR A N 1
ATOM 651 C CA . THR A 1 88 ? -2.901 1.420 6.936 1.00 91.94 88 THR A CA 1
ATOM 652 C C . THR A 1 88 ? -4.112 0.649 7.443 1.00 91.94 88 THR A C 1
ATOM 654 O O . THR A 1 88 ? -5.236 0.860 6.982 1.00 91.94 88 THR A O 1
ATOM 657 N N . PHE A 1 89 ? -3.874 -0.201 8.433 1.00 89.06 89 PHE A N 1
ATOM 658 C CA . PHE A 1 89 ? -4.870 -1.028 9.092 1.00 89.06 89 PHE A CA 1
ATOM 659 C C . PHE A 1 89 ? -5.207 -0.471 10.476 1.00 89.06 89 PHE A C 1
ATOM 661 O O . PHE A 1 89 ? -4.362 0.141 11.138 1.00 89.06 89 PHE A O 1
ATOM 668 N N . ASP A 1 90 ? -6.456 -0.649 10.881 1.00 86.19 90 ASP A N 1
ATOM 669 C CA . ASP A 1 90 ? -6.917 -0.457 12.251 1.00 86.19 90 ASP A CA 1
ATOM 670 C C . ASP A 1 90 ? -6.459 -1.645 13.114 1.00 86.19 90 ASP A C 1
ATOM 672 O O . ASP A 1 90 ? -6.562 -2.796 12.691 1.00 86.19 90 ASP A O 1
ATOM 676 N N . ASP A 1 91 ? -5.910 -1.379 14.300 1.00 82.69 91 ASP A N 1
ATOM 677 C CA . ASP A 1 91 ? -5.352 -2.420 15.180 1.00 82.69 91 ASP A CA 1
ATOM 678 C C . ASP A 1 91 ? -6.444 -3.201 15.931 1.00 82.69 91 ASP A C 1
ATOM 680 O O . ASP A 1 91 ? -6.245 -4.360 16.287 1.00 82.69 91 ASP A O 1
ATOM 684 N N . ALA A 1 92 ? -7.615 -2.591 16.144 1.00 84.75 92 ALA A N 1
ATOM 685 C CA . ALA A 1 92 ? -8.737 -3.222 16.827 1.00 84.75 92 ALA A CA 1
ATOM 686 C C . ALA A 1 92 ? -9.543 -4.129 15.886 1.00 84.75 92 ALA A C 1
ATOM 688 O O . ALA A 1 92 ? -9.963 -5.210 16.299 1.00 84.75 92 ALA A O 1
ATOM 689 N N . THR A 1 93 ? -9.764 -3.713 14.634 1.00 86.31 93 THR A N 1
ATOM 690 C CA . THR A 1 93 ? -10.562 -4.482 13.661 1.00 86.31 93 THR A CA 1
ATOM 691 C C . THR A 1 93 ? -9.722 -5.266 12.653 1.00 86.31 93 THR A C 1
ATOM 693 O O . THR A 1 93 ? -10.223 -6.209 12.043 1.00 86.31 93 THR A O 1
ATOM 696 N N . GLY A 1 94 ? -8.451 -4.905 12.455 1.00 87.06 94 GLY A N 1
ATOM 697 C CA . GLY A 1 94 ? -7.592 -5.487 11.418 1.00 87.06 94 GLY A CA 1
ATOM 698 C C . GLY A 1 94 ? -7.965 -5.068 9.989 1.00 87.06 94 GLY A C 1
ATOM 699 O O . GLY A 1 94 ? -7.473 -5.660 9.022 1.00 87.06 94 GLY A O 1
ATOM 700 N N . GLU A 1 95 ? -8.839 -4.070 9.839 1.00 91.81 95 GLU A N 1
ATOM 701 C CA . GLU A 1 95 ? -9.360 -3.602 8.555 1.00 91.81 95 GLU A CA 1
ATOM 702 C C . GLU A 1 95 ? -8.584 -2.397 8.014 1.00 91.81 95 GLU A C 1
ATOM 704 O O . GLU A 1 95 ? -8.083 -1.560 8.764 1.00 91.81 95 GLU A O 1
ATOM 709 N N . ALA A 1 96 ? -8.527 -2.261 6.690 1.00 91.31 96 ALA A N 1
ATOM 710 C CA . ALA A 1 96 ? -7.968 -1.098 6.019 1.00 91.31 96 ALA A CA 1
ATOM 711 C C . ALA A 1 96 ? -8.777 0.166 6.361 1.00 91.31 96 ALA A C 1
ATOM 713 O O . ALA A 1 96 ? -9.959 0.278 6.024 1.00 91.31 96 ALA A O 1
ATOM 714 N N . GLN A 1 97 ? -8.118 1.134 6.999 1.00 92.81 97 GLN A N 1
ATOM 715 C CA . GLN A 1 97 ? -8.698 2.426 7.395 1.00 92.81 97 GLN A CA 1
ATOM 716 C C . GLN A 1 97 ? -8.192 3.598 6.547 1.00 92.81 97 GLN A C 1
ATOM 718 O O . GLN A 1 97 ? -8.839 4.644 6.463 1.00 92.81 97 GLN A O 1
ATOM 723 N N . TYR A 1 98 ? -7.030 3.432 5.916 1.00 92.19 98 TYR A N 1
ATOM 724 C CA . TYR A 1 98 ? -6.429 4.447 5.066 1.00 92.19 98 TYR A CA 1
ATOM 725 C C . TYR A 1 98 ? -5.681 3.784 3.916 1.00 92.19 98 TYR A C 1
ATOM 727 O O . TYR A 1 98 ? -4.893 2.869 4.136 1.00 92.19 98 TYR A O 1
ATOM 735 N N . ILE A 1 99 ? -5.938 4.229 2.691 1.00 93.31 99 ILE A N 1
ATOM 736 C CA . ILE A 1 99 ? -5.333 3.692 1.471 1.00 93.31 99 ILE A CA 1
ATOM 737 C C . ILE A 1 99 ? -4.828 4.877 0.659 1.00 93.31 99 ILE A C 1
ATOM 739 O O . ILE A 1 99 ? -5.563 5.834 0.427 1.00 93.31 99 ILE A O 1
ATOM 743 N N . VAL A 1 100 ? -3.577 4.820 0.224 1.00 93.69 100 VAL A N 1
ATOM 744 C CA . VAL A 1 100 ? -2.956 5.818 -0.644 1.00 93.69 100 VAL A CA 1
ATOM 745 C C . VAL A 1 100 ? -2.389 5.075 -1.834 1.00 93.69 100 VAL A C 1
ATOM 747 O O . VAL A 1 100 ? -1.512 4.239 -1.659 1.00 93.69 100 VAL A O 1
ATOM 750 N N . CYS A 1 101 ? -2.881 5.371 -3.030 1.00 90.62 101 CYS A N 1
ATOM 751 C CA . CYS A 1 101 ? -2.333 4.819 -4.271 1.00 90.62 101 CYS A CA 1
ATOM 752 C C . CYS A 1 101 ? -1.555 5.877 -5.049 1.00 90.62 101 CYS A C 1
ATOM 754 O O . CYS A 1 101 ? -0.567 5.570 -5.702 1.00 90.62 101 CYS A O 1
ATOM 756 N N . SER A 1 102 ? -1.988 7.134 -4.963 1.00 87.25 102 SER A N 1
ATOM 757 C CA . SER A 1 102 ? -1.306 8.290 -5.537 1.00 87.25 102 SER A CA 1
ATOM 758 C C . SER A 1 102 ? -1.745 9.562 -4.813 1.00 87.25 102 SER A C 1
ATOM 760 O O . SER A 1 102 ? -2.667 9.539 -3.995 1.00 87.25 102 SER A O 1
ATOM 762 N N . GLU A 1 103 ? -1.151 10.705 -5.159 1.00 85.06 103 GLU A N 1
ATOM 763 C CA . GLU A 1 103 ? -1.621 12.016 -4.694 1.00 85.06 103 GLU A CA 1
ATOM 764 C C . GLU A 1 103 ? -3.122 12.240 -4.943 1.00 85.06 103 GLU A C 1
ATOM 766 O O . GLU A 1 103 ? -3.813 12.823 -4.109 1.00 85.06 103 GLU A O 1
ATOM 771 N N . ARG A 1 104 ? -3.645 11.732 -6.066 1.00 85.25 104 ARG A N 1
ATOM 772 C CA . ARG A 1 104 ? -5.041 11.926 -6.486 1.00 85.25 104 ARG A CA 1
ATOM 773 C C . ARG A 1 104 ? -5.989 10.825 -6.018 1.00 85.25 104 ARG A C 1
ATOM 775 O O . ARG A 1 104 ? -7.198 11.015 -6.096 1.00 85.25 104 ARG A O 1
ATOM 782 N N . HIS A 1 105 ? -5.464 9.694 -5.551 1.00 87.81 105 HIS A N 1
ATOM 783 C CA . HIS A 1 105 ? -6.267 8.555 -5.124 1.00 87.81 105 HIS A CA 1
ATOM 784 C C . HIS A 1 105 ? -5.906 8.158 -3.693 1.00 87.81 105 HIS A C 1
ATOM 786 O O . HIS A 1 105 ? -4.950 7.414 -3.444 1.00 87.81 105 HIS A O 1
ATOM 792 N N . ARG A 1 106 ? -6.690 8.693 -2.753 1.00 92.38 106 ARG A N 1
ATOM 793 C CA . ARG A 1 106 ? -6.570 8.460 -1.313 1.00 92.38 106 ARG A CA 1
ATOM 794 C C . ARG A 1 106 ? -7.950 8.161 -0.737 1.00 92.38 106 ARG A C 1
ATOM 796 O O . ARG A 1 106 ? -8.882 8.930 -0.958 1.00 92.38 106 ARG A O 1
ATOM 803 N N . LEU A 1 107 ? -8.068 7.081 0.024 1.00 90.81 107 LEU A N 1
ATOM 804 C CA . LEU A 1 107 ? -9.290 6.690 0.724 1.00 90.81 107 LEU A CA 1
ATOM 805 C C . LEU A 1 107 ? -9.039 6.733 2.227 1.00 90.81 107 LEU A C 1
ATOM 807 O O . LEU A 1 107 ? -8.000 6.267 2.696 1.00 90.81 107 LEU A O 1
ATOM 811 N N . ARG A 1 108 ? -9.988 7.281 2.986 1.00 90.81 108 ARG A N 1
ATOM 812 C CA . ARG A 1 108 ? -9.890 7.415 4.440 1.00 90.81 108 ARG A CA 1
ATOM 813 C C . ARG A 1 108 ? -11.250 7.220 5.101 1.00 90.81 108 ARG A C 1
ATOM 815 O O . ARG A 1 108 ? -12.233 7.772 4.611 1.00 90.81 108 ARG A O 1
ATOM 822 N N . LYS A 1 109 ? -11.266 6.453 6.192 1.00 79.88 109 LYS A N 1
ATOM 823 C CA . LYS A 1 109 ? -12.418 6.277 7.083 1.00 79.88 109 LYS A CA 1
ATOM 824 C C . LYS A 1 109 ? -12.501 7.393 8.128 1.00 79.88 109 LYS A C 1
ATOM 826 O O . LYS A 1 109 ? -11.433 7.931 8.517 1.00 79.88 109 LYS A O 1
#